Protein AF-A0AAV2QPU8-F1 (afdb_monomer_lite)

Structure (mmCIF, N/CA/C/O backbone):
data_AF-A0AAV2QPU8-F1
#
_entry.id   AF-A0AAV2QPU8-F1
#
loop_
_atom_site.group_PDB
_atom_site.id
_atom_site.type_symbol
_atom_site.label_atom_id
_atom_site.label_alt_id
_atom_site.label_comp_id
_atom_site.label_asym_id
_atom_site.label_entity_id
_atom_site.label_seq_id
_atom_site.pdbx_PDB_ins_code
_atom_site.Cartn_x
_atom_site.Cartn_y
_atom_site.Cartn_z
_atom_site.occupancy
_atom_site.B_iso_or_equiv
_atom_site.auth_seq_id
_atom_site.auth_comp_id
_atom_site.auth_asym_id
_atom_site.auth_atom_id
_atom_site.pdbx_PDB_model_num
ATOM 1 N N . MET A 1 1 ? -15.929 -10.757 19.584 1.00 37.47 1 MET A N 1
ATOM 2 C CA . MET A 1 1 ? -15.180 -11.198 18.389 1.00 37.47 1 MET A CA 1
ATOM 3 C C . MET A 1 1 ? -15.357 -10.108 17.349 1.00 37.47 1 MET A C 1
ATOM 5 O O . MET A 1 1 ? -16.426 -10.026 16.761 1.00 37.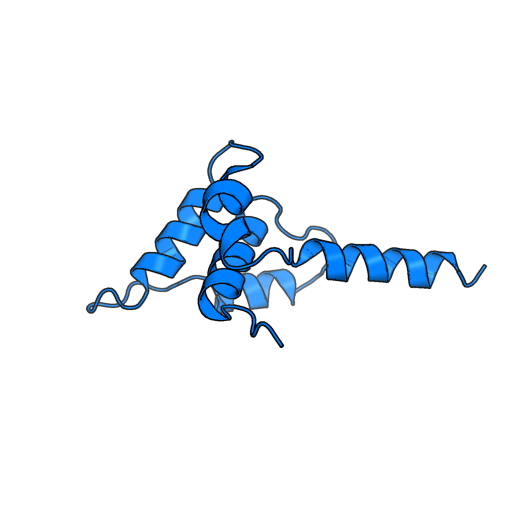47 1 MET A O 1
ATOM 9 N N . TYR A 1 2 ? -14.395 -9.196 17.223 1.00 60.69 2 TYR A N 1
ATOM 10 C CA . TYR A 1 2 ? -14.444 -8.181 16.173 1.00 60.69 2 TYR A CA 1
ATOM 11 C C . TYR A 1 2 ? -13.930 -8.841 14.897 1.00 60.69 2 TYR A C 1
ATOM 13 O O . TYR A 1 2 ? -12.763 -9.214 14.819 1.00 60.69 2 TYR A O 1
ATOM 21 N N . GLY A 1 3 ? -14.838 -9.096 13.956 1.00 66.69 3 GLY A N 1
ATOM 22 C CA . GLY A 1 3 ? -14.457 -9.502 12.610 1.00 66.69 3 GLY A CA 1
ATOM 23 C C . GLY A 1 3 ? -13.684 -8.366 11.954 1.00 66.69 3 GLY A C 1
ATOM 24 O O . GLY A 1 3 ? -14.023 -7.197 12.131 1.00 66.69 3 GLY A O 1
ATOM 25 N N . ILE A 1 4 ? -12.625 -8.709 11.233 1.00 76.31 4 ILE A N 1
ATOM 26 C CA . ILE A 1 4 ? -11.800 -7.734 10.528 1.00 76.31 4 ILE A CA 1
ATOM 27 C C . ILE A 1 4 ? -12.545 -7.334 9.250 1.00 76.31 4 ILE A C 1
ATOM 29 O O . ILE A 1 4 ? -13.153 -8.192 8.600 1.00 76.31 4 ILE A O 1
ATOM 33 N N . ASN A 1 5 ? -12.516 -6.054 8.871 1.00 83.25 5 ASN A N 1
ATOM 34 C CA . ASN A 1 5 ? -13.065 -5.635 7.586 1.00 83.25 5 ASN A CA 1
ATOM 35 C C . ASN A 1 5 ? -12.145 -6.158 6.472 1.00 83.25 5 ASN A C 1
ATOM 37 O O . AS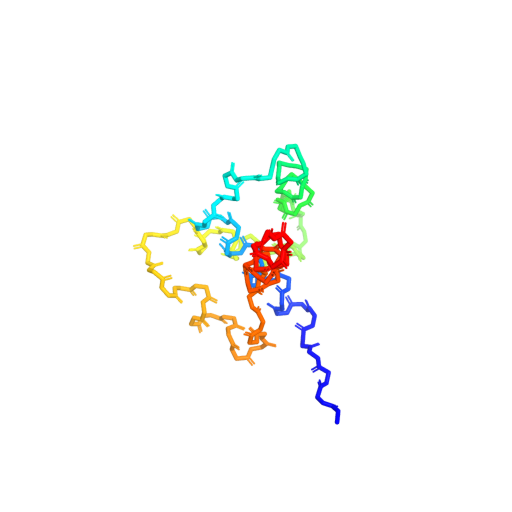N A 1 5 ? -11.123 -5.552 6.160 1.00 83.25 5 ASN A O 1
ATOM 41 N N . GLY A 1 6 ? -12.498 -7.312 5.896 1.00 82.06 6 GLY A N 1
ATOM 42 C CA . GLY A 1 6 ? -11.673 -7.987 4.892 1.00 82.06 6 GLY A CA 1
ATOM 43 C C . GLY A 1 6 ? -11.407 -7.130 3.654 1.00 82.06 6 GLY A C 1
ATOM 44 O O . GLY A 1 6 ? -10.307 -7.177 3.110 1.00 82.06 6 GLY A O 1
ATOM 45 N N . GLN A 1 7 ? -12.369 -6.291 3.255 1.00 86.56 7 GLN A N 1
ATOM 46 C CA . GLN A 1 7 ? -12.173 -5.338 2.165 1.00 86.56 7 GLN A CA 1
ATOM 47 C C . GLN A 1 7 ? -11.159 -4.257 2.560 1.00 86.56 7 GLN A C 1
ATOM 49 O O . GLN A 1 7 ? -10.218 -4.018 1.813 1.00 86.56 7 GLN A O 1
ATOM 54 N N . GLY A 1 8 ? -11.293 -3.662 3.748 1.00 88.88 8 GLY A N 1
ATOM 55 C CA . GLY A 1 8 ? -10.337 -2.679 4.267 1.00 88.88 8 GLY A CA 1
ATOM 56 C C . GLY A 1 8 ? -8.918 -3.241 4.389 1.00 88.88 8 GLY A C 1
ATOM 57 O O . GLY A 1 8 ? -7.956 -2.565 4.035 1.00 88.88 8 GLY A O 1
ATOM 58 N N . CYS A 1 9 ? -8.778 -4.505 4.800 1.00 88.12 9 CYS A N 1
ATOM 59 C CA . CYS A 1 9 ? -7.480 -5.182 4.830 1.00 88.12 9 CYS A CA 1
ATOM 60 C C . CYS A 1 9 ? -6.889 -5.414 3.445 1.00 88.12 9 CYS A C 1
ATOM 62 O O . CYS A 1 9 ? -5.688 -5.237 3.260 1.00 88.12 9 CYS A O 1
ATOM 64 N N . LEU A 1 10 ? -7.715 -5.789 2.469 1.00 86.44 10 LEU A N 1
ATOM 65 C CA . LEU A 1 10 ? -7.254 -5.971 1.098 1.00 86.44 10 LEU A CA 1
ATOM 66 C C . LEU A 1 10 ? -6.799 -4.642 0.474 1.00 86.44 10 LEU A C 1
ATOM 68 O O . LEU A 1 10 ? -5.774 -4.606 -0.200 1.00 86.44 10 LEU A O 1
ATOM 72 N N . LEU A 1 11 ? -7.510 -3.543 0.744 1.00 90.25 11 LEU A N 1
ATOM 73 C CA . LEU A 1 11 ? -7.105 -2.204 0.303 1.00 90.25 11 LEU A CA 1
ATOM 74 C C . LEU A 1 11 ? -5.788 -1.769 0.958 1.00 90.25 11 LEU A C 1
ATOM 76 O O . LEU A 1 11 ? -4.874 -1.331 0.259 1.00 90.25 11 LEU A O 1
ATOM 80 N N . ARG A 1 12 ? -5.651 -1.969 2.275 1.00 90.62 12 ARG A N 1
ATOM 81 C CA . ARG A 1 12 ? -4.401 -1.691 2.991 1.00 90.62 12 ARG A CA 1
ATOM 82 C C . ARG A 1 12 ? -3.228 -2.478 2.412 1.00 90.62 12 ARG A C 1
ATOM 84 O O . ARG A 1 12 ? -2.180 -1.895 2.169 1.00 90.62 12 ARG A O 1
ATOM 91 N N . PHE A 1 13 ? -3.430 -3.768 2.147 1.00 87.06 13 PHE A N 1
ATOM 92 C CA . PHE A 1 13 ? -2.421 -4.642 1.553 1.00 87.06 13 PHE A CA 1
ATOM 93 C C . PHE A 1 13 ? -1.952 -4.143 0.184 1.00 87.06 13 PHE A C 1
ATOM 95 O O . PHE A 1 13 ? -0.753 -4.071 -0.057 1.00 87.06 13 PHE A O 1
ATOM 102 N N . ILE A 1 14 ? -2.877 -3.763 -0.700 1.00 86.38 14 ILE A N 1
ATOM 103 C CA . ILE A 1 14 ? -2.531 -3.244 -2.031 1.00 86.38 14 ILE A CA 1
ATOM 104 C C . ILE A 1 14 ? -1.717 -1.951 -1.920 1.00 86.38 14 ILE A C 1
ATOM 106 O O . ILE A 1 14 ? -0.709 -1.817 -2.608 1.00 86.38 14 ILE A O 1
ATOM 110 N N . CYS A 1 15 ? -2.116 -1.034 -1.036 1.00 89.81 15 CYS A N 1
ATOM 111 C CA . CYS A 1 15 ? -1.378 0.206 -0.790 1.00 89.81 15 CYS A CA 1
ATOM 112 C C . CYS A 1 15 ? 0.043 -0.080 -0.275 1.00 89.81 15 CYS A C 1
ATOM 114 O O . CYS A 1 15 ? 1.033 0.379 -0.844 1.00 89.81 15 CYS A O 1
ATOM 116 N N . GLU A 1 16 ? 0.147 -0.919 0.755 1.00 86.75 16 GLU A N 1
ATOM 117 C CA . GLU A 1 16 ? 1.407 -1.343 1.365 1.00 86.75 16 GLU A CA 1
ATOM 118 C C . GLU A 1 16 ? 2.353 -2.019 0.356 1.00 86.75 16 GLU A C 1
ATOM 120 O O . GLU A 1 16 ? 3.545 -1.713 0.336 1.00 86.75 16 GLU A O 1
ATOM 125 N N . LEU A 1 17 ? 1.823 -2.871 -0.530 1.00 82.88 17 LEU A N 1
ATOM 126 C CA . LEU A 1 17 ? 2.587 -3.528 -1.595 1.00 82.88 17 LEU A CA 1
ATOM 127 C C . LEU A 1 17 ? 3.212 -2.549 -2.593 1.00 82.88 17 LEU A C 1
ATOM 129 O O . LEU A 1 17 ? 4.314 -2.803 -3.076 1.00 82.88 17 LEU A O 1
ATOM 133 N N . GLN A 1 18 ? 2.508 -1.471 -2.949 1.00 84.44 18 GLN A N 1
ATOM 134 C CA . GLN A 1 18 ? 3.049 -0.469 -3.873 1.00 84.44 18 GLN A CA 1
ATOM 135 C C . GLN A 1 18 ? 4.124 0.393 -3.200 1.00 84.44 18 GLN A C 1
ATOM 137 O O . GLN A 1 18 ? 5.108 0.746 -3.850 1.00 84.44 18 GLN A O 1
ATOM 142 N N . LYS A 1 19 ? 3.961 0.681 -1.902 1.00 81.94 19 LYS A N 1
ATOM 1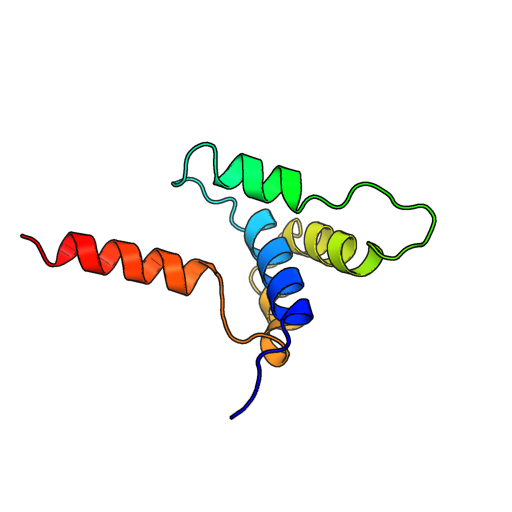43 C CA . LYS A 1 19 ? 4.891 1.502 -1.114 1.00 81.94 19 LYS A CA 1
ATOM 144 C C . LYS A 1 19 ? 6.198 0.770 -0.817 1.00 81.94 19 LYS A C 1
ATOM 146 O O . LYS A 1 19 ? 7.286 1.307 -1.024 1.00 81.94 19 LYS A O 1
ATOM 151 N N . TYR A 1 20 ? 6.084 -0.470 -0.353 1.00 75.44 20 TYR A N 1
ATOM 152 C CA . TYR A 1 20 ? 7.208 -1.338 -0.027 1.00 75.44 20 TYR A CA 1
ATOM 153 C C . TYR A 1 20 ? 7.110 -2.604 -0.880 1.00 75.44 20 TYR A C 1
ATOM 155 O O . TYR A 1 20 ? 6.666 -3.649 -0.392 1.00 75.44 20 TYR A O 1
ATOM 163 N N . PRO A 1 21 ? 7.504 -2.535 -2.167 1.00 64.94 21 PRO A N 1
ATOM 164 C CA . PRO A 1 21 ? 7.529 -3.718 -3.009 1.00 64.94 21 PRO A CA 1
ATOM 165 C C . PRO A 1 21 ? 8.405 -4.770 -2.332 1.00 64.94 21 PRO A C 1
ATOM 167 O O . PRO A 1 21 ? 9.551 -4.499 -1.967 1.00 64.94 21 PRO A O 1
ATOM 170 N N . ILE A 1 22 ? 7.837 -5.956 -2.121 1.00 62.53 22 ILE A N 1
ATOM 171 C CA . ILE A 1 22 ? 8.465 -7.047 -1.378 1.00 62.53 22 ILE A CA 1
ATOM 172 C C . ILE A 1 22 ? 9.719 -7.501 -2.143 1.00 62.53 22 ILE A C 1
ATOM 174 O O . ILE A 1 22 ? 9.631 -8.294 -3.078 1.00 62.53 22 ILE A O 1
ATOM 178 N N . LYS A 1 23 ? 10.895 -6.978 -1.773 1.00 52.91 23 LYS A N 1
ATOM 179 C CA . LYS A 1 23 ? 12.172 -7.274 -2.451 1.00 52.91 23 LYS A CA 1
ATOM 180 C C . LYS A 1 23 ? 12.672 -8.700 -2.198 1.00 52.91 23 LYS A C 1
ATOM 182 O O . LYS A 1 23 ? 13.418 -9.221 -3.021 1.00 52.91 23 LYS A O 1
ATOM 187 N N . ASP A 1 24 ? 12.220 -9.334 -1.116 1.00 54.22 24 ASP A N 1
ATOM 188 C CA . ASP A 1 24 ? 12.762 -10.617 -0.647 1.00 54.22 24 ASP A CA 1
ATOM 189 C C . ASP A 1 24 ? 11.920 -11.852 -1.026 1.00 54.22 24 ASP A C 1
ATOM 191 O O . ASP A 1 24 ? 12.335 -12.981 -0.771 1.00 54.22 24 ASP A O 1
ATOM 195 N N . PHE A 1 25 ? 10.772 -11.685 -1.697 1.00 51.56 25 PHE A N 1
ATOM 196 C CA . PHE A 1 25 ? 9.954 -12.809 -2.174 1.00 51.56 25 PHE A CA 1
ATOM 197 C C . PHE A 1 25 ? 9.815 -12.808 -3.707 1.00 51.56 25 PHE A C 1
ATOM 199 O O . PHE A 1 25 ? 8.927 -12.186 -4.288 1.00 51.56 25 PHE A O 1
ATOM 206 N N . THR A 1 26 ? 10.706 -13.577 -4.343 1.00 62.97 26 THR A N 1
ATOM 207 C CA . THR A 1 26 ? 10.647 -14.134 -5.714 1.00 62.97 26 THR A CA 1
ATOM 208 C C . THR A 1 26 ? 9.219 -14.396 -6.216 1.00 62.97 26 THR A C 1
ATOM 210 O O . THR A 1 26 ? 8.435 -14.901 -5.424 1.00 62.97 26 THR A O 1
ATOM 213 N N . ILE A 1 27 ? 8.927 -14.163 -7.514 1.00 54.59 27 ILE A N 1
ATOM 214 C CA . ILE A 1 27 ? 7.758 -14.554 -8.364 1.00 54.59 27 ILE A CA 1
ATOM 215 C C . ILE A 1 27 ? 6.352 -14.446 -7.733 1.00 54.59 27 ILE A C 1
ATOM 217 O O . ILE A 1 27 ? 5.468 -13.858 -8.337 1.00 54.59 27 ILE A O 1
ATOM 221 N N . ALA A 1 28 ? 6.101 -14.987 -6.543 1.00 53.44 28 ALA A N 1
ATOM 222 C CA . ALA A 1 28 ? 4.878 -14.810 -5.772 1.00 53.44 28 ALA A CA 1
ATOM 223 C C . ALA A 1 28 ? 4.564 -13.332 -5.492 1.00 53.44 28 ALA A C 1
ATOM 225 O O . ALA A 1 28 ? 3.408 -12.953 -5.626 1.00 53.44 28 ALA A O 1
ATOM 226 N N . GLY A 1 29 ? 5.555 -12.483 -5.184 1.00 60.09 29 GLY A N 1
ATOM 227 C CA . GLY A 1 29 ? 5.343 -11.033 -5.053 1.00 60.09 29 GLY A CA 1
ATOM 228 C C . GLY A 1 29 ? 4.854 -10.391 -6.358 1.00 60.09 29 GLY A C 1
ATOM 229 O O . GLY A 1 29 ? 3.889 -9.629 -6.355 1.00 60.09 29 GLY A O 1
ATOM 230 N N . GLU A 1 30 ? 5.445 -10.774 -7.493 1.00 60.25 30 GLU A N 1
ATOM 231 C CA . GLU A 1 30 ? 5.021 -10.328 -8.829 1.00 60.25 30 GLU A CA 1
ATOM 232 C C . GLU A 1 30 ? 3.654 -10.897 -9.237 1.00 60.25 30 GLU A C 1
ATOM 234 O O . GLU A 1 30 ? 2.846 -10.186 -9.831 1.00 60.25 30 GLU A O 1
ATOM 239 N N . ILE A 1 31 ? 3.356 -12.155 -8.895 1.00 63.72 31 ILE A N 1
ATOM 240 C CA . ILE A 1 31 ? 2.060 -12.798 -9.149 1.00 63.72 31 ILE A CA 1
ATOM 241 C C . ILE A 1 31 ? 0.975 -12.139 -8.304 1.00 63.72 31 ILE A C 1
ATOM 243 O O . ILE A 1 31 ? -0.075 -11.814 -8.842 1.00 63.72 31 ILE A O 1
ATOM 247 N N . LEU A 1 32 ? 1.210 -11.917 -7.010 1.00 64.38 32 LEU A N 1
ATOM 248 C CA . LEU A 1 32 ? 0.259 -11.235 -6.134 1.00 64.38 32 LEU A CA 1
ATOM 249 C C . LEU A 1 32 ? 0.037 -9.804 -6.621 1.00 64.38 32 LEU A C 1
ATOM 251 O O . LEU A 1 32 ? -1.109 -9.398 -6.763 1.00 64.38 32 LEU A O 1
ATOM 255 N N . THR A 1 33 ? 1.103 -9.087 -6.984 1.00 63.28 33 THR A N 1
ATOM 256 C CA . THR A 1 33 ? 0.984 -7.754 -7.588 1.00 63.28 33 THR A CA 1
ATOM 257 C C . THR A 1 33 ? 0.140 -7.823 -8.860 1.00 63.28 33 THR A C 1
ATOM 259 O O . THR A 1 33 ? -0.872 -7.151 -8.939 1.00 63.28 33 THR A O 1
ATOM 262 N N . SER A 1 34 ? 0.447 -8.716 -9.803 1.00 65.44 34 SER A N 1
ATOM 263 C CA . SER A 1 34 ? -0.293 -8.879 -11.066 1.00 65.44 34 SER A CA 1
ATOM 264 C C . SER A 1 34 ? -1.760 -9.303 -10.885 1.00 65.44 34 SER A C 1
ATOM 266 O O . SER A 1 34 ? -2.632 -8.848 -11.628 1.00 65.44 34 SER A O 1
ATOM 268 N N . LEU A 1 35 ? -2.052 -10.158 -9.900 1.00 66.44 35 LEU A N 1
ATOM 269 C CA . LEU A 1 35 ? -3.411 -10.593 -9.567 1.00 66.44 35 LEU A CA 1
ATOM 270 C C . LEU A 1 35 ? -4.218 -9.487 -8.887 1.00 66.44 35 LEU A C 1
ATOM 272 O O . LEU A 1 35 ? -5.420 -9.378 -9.130 1.00 66.44 35 LEU A O 1
ATOM 276 N N . PHE A 1 36 ? -3.572 -8.687 -8.040 1.00 64.56 36 PHE A N 1
ATOM 277 C CA . PHE A 1 36 ? -4.224 -7.613 -7.301 1.00 64.56 36 PHE A CA 1
ATOM 278 C C . PHE A 1 36 ? -4.138 -6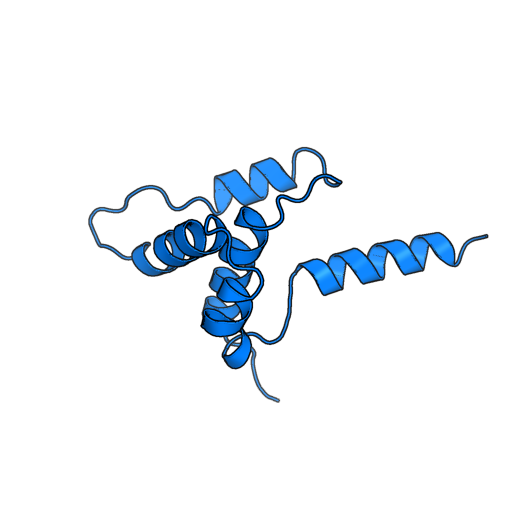.252 -7.993 1.00 64.56 36 PHE A C 1
ATOM 280 O O . PHE A 1 36 ? -4.834 -5.344 -7.551 1.00 64.56 36 PHE A O 1
ATOM 287 N N . THR A 1 37 ? -3.387 -6.107 -9.093 1.00 63.97 37 THR A N 1
ATOM 288 C CA . THR A 1 37 ? -3.418 -4.922 -9.958 1.00 63.97 37 THR A CA 1
ATOM 289 C C . THR A 1 37 ? -4.796 -4.838 -10.618 1.00 63.97 37 THR A C 1
ATOM 291 O O . THR A 1 37 ? -5.125 -5.641 -11.503 1.00 63.97 37 THR A O 1
ATOM 294 N N . PRO A 1 38 ? -5.631 -3.863 -10.233 1.00 56.78 38 PRO A N 1
ATOM 295 C CA . PRO A 1 38 ? -6.970 -3.744 -10.774 1.00 56.78 38 PRO A CA 1
ATOM 296 C C . PRO A 1 38 ? -6.905 -3.291 -12.239 1.00 56.78 38 PRO A C 1
ATOM 298 O O . PRO A 1 38 ? -6.539 -2.156 -12.561 1.00 56.78 38 PRO A O 1
ATOM 301 N N . ARG A 1 39 ? -7.300 -4.170 -13.167 1.00 62.72 39 ARG A N 1
ATOM 302 C CA . ARG A 1 39 ? -7.522 -3.777 -14.569 1.00 62.72 39 ARG A CA 1
ATOM 303 C C . ARG A 1 39 ? -8.787 -2.934 -14.666 1.00 62.72 39 ARG A C 1
ATOM 305 O O . ARG A 1 39 ? -9.761 -3.229 -13.998 1.00 62.72 39 ARG A O 1
ATOM 312 N N . SER A 1 40 ? -8.783 -1.902 -15.510 1.00 55.09 40 SER A N 1
ATOM 313 C CA . SER A 1 40 ? -9.929 -0.999 -15.674 1.00 55.09 40 SER A CA 1
ATOM 314 C C . SER A 1 40 ? -11.219 -1.782 -15.951 1.00 55.09 40 SER A C 1
ATOM 316 O O . SER A 1 40 ? -11.339 -2.445 -16.984 1.00 55.09 40 SER A O 1
ATOM 318 N N . ASP A 1 41 ? -12.176 -1.710 -15.026 1.00 57.78 41 ASP A N 1
ATOM 319 C CA . ASP A 1 41 ? -13.534 -2.179 -15.248 1.00 57.78 41 ASP A CA 1
ATOM 320 C C . ASP A 1 41 ? -14.412 -1.008 -15.701 1.00 57.78 41 ASP A C 1
ATOM 322 O O . ASP A 1 41 ? -14.225 0.142 -15.309 1.00 57.78 41 ASP A O 1
ATOM 326 N N . ARG A 1 42 ? -15.385 -1.289 -16.568 1.00 56.81 42 ARG A N 1
ATOM 327 C CA . ARG A 1 42 ? -16.318 -0.264 -17.062 1.00 56.81 42 ARG A CA 1
ATOM 328 C C . ARG A 1 42 ? -17.345 0.175 -16.009 1.00 56.81 42 ARG A C 1
ATOM 330 O O . ARG A 1 42 ? -18.037 1.160 -16.242 1.00 56.81 42 ARG A O 1
ATOM 337 N N . ASN A 1 43 ? -17.435 -0.531 -14.878 1.00 62.66 43 ASN A N 1
ATOM 338 C CA . ASN A 1 43 ? -18.473 -0.344 -13.862 1.00 62.66 43 ASN A CA 1
ATOM 339 C C . ASN A 1 43 ? -17.954 0.263 -12.545 1.00 62.66 43 ASN A C 1
ATOM 341 O O . ASN A 1 43 ? -18.745 0.437 -11.621 1.00 62.66 43 ASN A O 1
ATOM 345 N N . GLY A 1 44 ? -16.663 0.606 -12.448 1.00 61.72 44 GLY A N 1
ATOM 346 C CA . GLY A 1 44 ? -16.081 1.260 -11.273 1.00 61.72 44 GLY A CA 1
ATOM 347 C C . GLY A 1 44 ? -16.023 0.388 -10.017 1.00 61.72 44 GLY A C 1
ATOM 348 O O . GLY A 1 44 ? -15.701 0.904 -8.949 1.00 61.72 44 GLY A O 1
ATOM 349 N N . ALA A 1 45 ? -16.292 -0.917 -10.118 1.00 65.50 45 ALA A N 1
ATOM 350 C CA . ALA A 1 45 ? -16.202 -1.857 -9.001 1.00 65.50 45 ALA A CA 1
ATOM 351 C C . ALA A 1 45 ? -14.760 -1.994 -8.482 1.00 65.50 45 ALA A C 1
ATOM 353 O O . ALA A 1 45 ? -14.546 -2.451 -7.359 1.00 65.50 45 ALA A O 1
ATOM 354 N N . LEU A 1 46 ? -13.776 -1.572 -9.286 1.00 73.56 46 LEU A N 1
ATOM 355 C CA . LEU A 1 46 ? -12.359 -1.599 -8.942 1.00 73.56 46 LEU A CA 1
ATOM 356 C C . LEU A 1 46 ? -11.785 -0.242 -8.505 1.00 73.56 46 LEU A C 1
ATOM 358 O O . LEU A 1 46 ? -10.585 -0.146 -8.255 1.00 73.56 46 LEU A O 1
ATOM 362 N N . SER A 1 47 ? -12.613 0.802 -8.393 1.00 82.00 47 SER A N 1
ATOM 363 C CA . SER A 1 47 ? -12.153 2.163 -8.081 1.00 82.00 47 SER A CA 1
ATOM 364 C C . SER A 1 47 ? -11.412 2.245 -6.745 1.00 82.00 47 SER A C 1
ATOM 366 O O . SER A 1 47 ? -10.303 2.767 -6.713 1.00 82.00 47 SER A O 1
ATOM 368 N N . ALA A 1 48 ? -11.960 1.642 -5.685 1.00 83.81 48 ALA A N 1
ATOM 369 C CA . ALA A 1 48 ? -11.337 1.615 -4.360 1.00 83.81 48 ALA A CA 1
ATOM 370 C C . ALA A 1 48 ? -9.969 0.909 -4.373 1.00 83.81 48 ALA A C 1
ATOM 372 O O . ALA A 1 48 ? -9.018 1.360 -3.745 1.00 83.81 48 ALA A O 1
ATOM 373 N N . TYR A 1 49 ? -9.842 -0.179 -5.137 1.00 85.62 49 TYR A N 1
ATOM 374 C CA . TYR A 1 49 ? -8.583 -0.917 -5.272 1.00 85.62 49 TYR A CA 1
ATOM 375 C C . TYR A 1 49 ? -7.535 -0.116 -6.050 1.00 85.62 49 TYR A C 1
ATOM 377 O O . TYR A 1 49 ? -6.355 -0.144 -5.713 1.00 85.62 49 TYR A O 1
ATOM 385 N N . ARG A 1 50 ? -7.968 0.626 -7.074 1.00 84.56 50 ARG A N 1
ATOM 386 C CA . ARG A 1 50 ? -7.090 1.500 -7.859 1.00 84.56 50 ARG A CA 1
ATOM 387 C C . ARG A 1 50 ? -6.654 2.730 -7.071 1.00 84.56 50 ARG A C 1
ATOM 389 O O . ARG A 1 50 ? -5.529 3.184 -7.219 1.00 84.56 50 ARG A O 1
ATOM 396 N N . GLU A 1 51 ? -7.530 3.263 -6.229 1.00 90.44 51 GLU A N 1
ATOM 397 C CA . GLU A 1 51 ? -7.181 4.318 -5.281 1.00 90.44 51 GLU A CA 1
ATOM 398 C C . GLU A 1 51 ? -6.115 3.837 -4.294 1.00 90.44 51 GLU A C 1
ATOM 400 O O . GLU A 1 51 ? -5.099 4.506 -4.136 1.00 90.44 51 GLU A O 1
ATOM 405 N N . ALA A 1 52 ? -6.281 2.646 -3.711 1.00 90.00 52 ALA A N 1
ATOM 406 C CA . ALA A 1 52 ? -5.266 2.045 -2.847 1.00 90.00 52 ALA A CA 1
ATOM 407 C C . ALA A 1 52 ? -3.906 1.883 -3.548 1.00 90.00 52 ALA A C 1
ATOM 409 O O . ALA A 1 52 ? -2.877 2.203 -2.957 1.00 90.00 52 ALA A O 1
ATOM 410 N N . GLU A 1 53 ? -3.898 1.439 -4.808 1.00 87.44 53 GLU A N 1
ATOM 411 C CA . GLU A 1 53 ? -2.681 1.346 -5.624 1.00 87.44 53 GLU A CA 1
ATOM 412 C C . GLU A 1 53 ? -2.008 2.718 -5.799 1.00 87.44 53 GLU A C 1
ATOM 414 O O . GLU A 1 53 ? -0.814 2.854 -5.540 1.00 87.44 53 GLU A O 1
ATOM 419 N N . MET A 1 54 ? -2.772 3.743 -6.192 1.00 89.06 54 MET A N 1
ATOM 420 C CA . MET A 1 54 ? -2.242 5.098 -6.392 1.00 89.06 54 MET A CA 1
ATOM 421 C C . MET A 1 54 ? -1.701 5.705 -5.094 1.00 89.06 54 MET A C 1
ATOM 423 O O . MET A 1 54 ? -0.642 6.324 -5.121 1.00 89.06 54 MET A O 1
ATOM 427 N N . LEU A 1 55 ? -2.393 5.510 -3.965 1.00 92.50 55 LEU A N 1
ATOM 428 C CA . LEU A 1 55 ? -1.947 5.994 -2.654 1.00 92.50 55 LEU A CA 1
ATOM 429 C C . LEU A 1 55 ? -0.608 5.372 -2.249 1.00 92.50 55 LEU A C 1
ATOM 431 O O . LEU A 1 55 ? 0.279 6.081 -1.786 1.00 92.50 55 LEU A O 1
ATOM 435 N N . GLY A 1 56 ? -0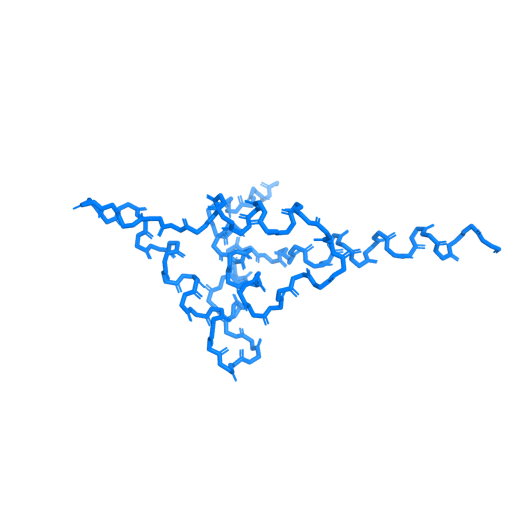.425 4.070 -2.478 1.00 89.00 56 GLY A N 1
ATOM 436 C CA . GLY A 1 56 ? 0.832 3.393 -2.162 1.00 89.00 56 GLY A CA 1
ATOM 437 C C . GLY A 1 56 ? 2.017 3.822 -3.037 1.00 89.00 56 GLY A C 1
ATOM 438 O O . GLY A 1 56 ? 3.163 3.619 -2.652 1.00 89.00 56 GLY A O 1
ATOM 439 N N . GLN A 1 57 ? 1.766 4.449 -4.191 1.00 88.75 57 GLN A N 1
ATOM 440 C CA . GLN A 1 57 ? 2.804 5.024 -5.058 1.00 88.75 57 GLN A CA 1
ATOM 441 C C . GLN A 1 57 ? 3.231 6.438 -4.632 1.00 88.75 57 GLN A C 1
ATOM 443 O O . GLN A 1 57 ? 4.204 6.968 -5.174 1.00 88.75 57 GLN A O 1
ATOM 448 N N . LEU A 1 58 ? 2.518 7.064 -3.689 1.00 90.62 58 LEU A N 1
ATOM 449 C CA . LEU A 1 58 ? 2.884 8.374 -3.159 1.00 90.62 58 LEU A CA 1
ATOM 450 C C . LEU A 1 58 ? 4.101 8.263 -2.235 1.00 90.62 58 LEU A C 1
ATOM 452 O O . LEU A 1 58 ? 4.294 7.274 -1.524 1.00 90.62 58 LEU A O 1
ATOM 456 N N . ASP A 1 59 ? 4.915 9.316 -2.192 1.00 83.94 59 ASP A N 1
ATOM 457 C CA . ASP A 1 59 ? 6.113 9.377 -1.347 1.00 83.94 59 ASP A CA 1
ATOM 458 C C . ASP A 1 59 ? 5.807 9.843 0.094 1.00 83.94 59 ASP A C 1
ATOM 460 O O . ASP A 1 59 ? 6.563 10.580 0.712 1.00 83.94 59 ASP A O 1
ATOM 464 N N . GLU A 1 60 ? 4.664 9.419 0.637 1.00 88.12 60 GLU A N 1
ATOM 465 C CA . GLU A 1 60 ? 4.231 9.696 2.015 1.00 88.12 60 GLU A CA 1
ATOM 466 C C . GLU A 1 60 ? 4.353 8.416 2.856 1.00 88.12 60 GLU A C 1
ATOM 468 O O . GLU A 1 60 ? 3.896 7.361 2.417 1.00 88.12 60 GLU A O 1
ATOM 473 N N . GLU A 1 61 ? 5.038 8.455 4.004 1.00 83.06 61 GLU A N 1
ATOM 474 C CA . GLU A 1 61 ? 5.370 7.245 4.787 1.00 83.06 61 GLU A CA 1
ATOM 475 C C . GLU A 1 61 ? 4.124 6.537 5.345 1.00 83.06 61 GLU A C 1
ATOM 477 O O . GLU A 1 61 ? 3.982 5.327 5.171 1.00 83.06 61 GLU A O 1
ATOM 482 N N . ASP A 1 62 ? 3.182 7.286 5.923 1.00 88.19 62 ASP A N 1
ATOM 483 C CA . ASP A 1 62 ? 2.043 6.726 6.668 1.00 88.19 62 ASP A CA 1
ATOM 484 C C . ASP A 1 62 ? 0.721 6.684 5.881 1.00 88.19 62 ASP A C 1
ATOM 486 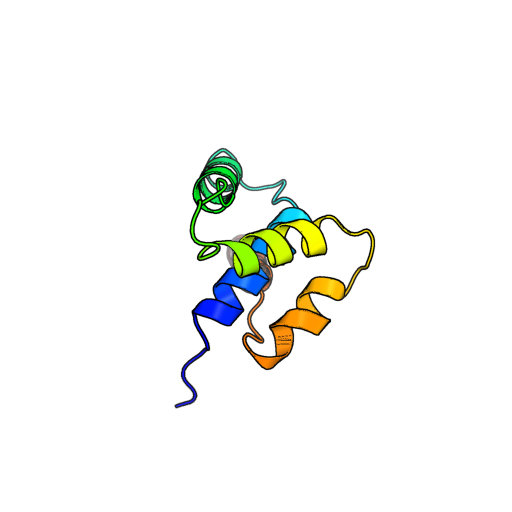O O . ASP A 1 62 ? -0.308 6.256 6.407 1.00 88.19 62 ASP A O 1
ATOM 490 N N . ILE A 1 63 ? 0.729 7.043 4.591 1.00 91.69 63 ILE A N 1
ATOM 491 C CA . ILE A 1 63 ? -0.493 7.227 3.785 1.00 91.69 63 ILE A CA 1
ATOM 492 C C . ILE A 1 63 ? -1.428 6.005 3.790 1.00 91.69 63 ILE A C 1
ATOM 494 O O . ILE A 1 63 ? -2.652 6.136 3.865 1.00 91.69 63 ILE A O 1
ATOM 498 N N . CYS A 1 64 ? -0.868 4.792 3.762 1.00 91.19 64 CYS A N 1
ATOM 499 C CA . CYS A 1 64 ? -1.648 3.554 3.781 1.00 91.19 64 CYS A CA 1
ATOM 500 C C . CYS A 1 64 ? -2.274 3.275 5.154 1.00 91.19 64 CYS A C 1
ATOM 502 O O . CYS A 1 64 ? -3.393 2.755 5.233 1.00 91.19 64 CYS A O 1
ATOM 504 N N . TRP A 1 65 ? -1.565 3.610 6.235 1.00 91.62 65 TRP A N 1
ATOM 505 C CA . TRP A 1 65 ? -2.079 3.476 7.595 1.00 91.62 65 TRP A CA 1
ATOM 506 C C . TRP A 1 65 ? -3.166 4.515 7.868 1.00 91.62 65 TRP A C 1
ATOM 508 O O . TRP A 1 65 ? -4.231 4.160 8.373 1.00 91.62 65 TRP A O 1
ATOM 518 N N . ASP A 1 66 ? -2.950 5.760 7.458 1.00 93.75 66 ASP A N 1
ATOM 519 C CA . ASP A 1 66 ? -3.899 6.850 7.675 1.00 93.75 66 ASP A CA 1
ATOM 520 C C . ASP A 1 66 ? -5.238 6.598 6.971 1.00 93.75 66 ASP A C 1
ATOM 522 O O . ASP A 1 66 ? -6.305 6.851 7.538 1.00 93.75 66 ASP A O 1
ATOM 526 N N . HIS A 1 67 ? -5.205 6.019 5.767 1.00 92.88 67 HIS A N 1
ATOM 527 C CA . HIS A 1 67 ? -6.419 5.703 5.013 1.00 92.88 67 HIS A CA 1
ATOM 528 C C . HIS A 1 67 ? -7.117 4.407 5.457 1.00 92.88 67 HIS A C 1
ATOM 530 O O . HIS A 1 67 ? -8.352 4.345 5.458 1.00 92.88 67 HIS A O 1
ATOM 536 N N . TYR A 1 68 ? -6.370 3.360 5.830 1.00 92.38 68 TYR A N 1
ATOM 537 C CA . TYR A 1 68 ? -6.944 2.016 6.016 1.00 92.38 68 TYR A CA 1
ATOM 538 C C . TYR A 1 68 ? -6.749 1.404 7.412 1.00 92.38 68 TYR A C 1
ATOM 540 O O . TYR A 1 68 ? -7.428 0.427 7.745 1.00 92.38 68 TYR A O 1
ATOM 548 N N . GLY A 1 69 ? -5.894 1.976 8.261 1.00 88.38 69 GLY A N 1
ATOM 549 C CA . GLY A 1 69 ? -5.490 1.422 9.561 1.00 88.38 69 GLY A CA 1
ATOM 550 C C . GLY A 1 69 ? -6.641 1.224 10.551 1.00 88.38 69 GLY A C 1
ATOM 551 O O . GLY A 1 69 ? -6.668 0.240 11.289 1.00 88.38 69 GLY A O 1
ATOM 552 N N . VAL A 1 70 ? -7.657 2.095 10.511 1.00 89.00 70 VAL A N 1
ATOM 553 C CA . VAL A 1 70 ? -8.868 1.964 11.348 1.00 89.00 70 VAL A CA 1
ATOM 554 C C . VAL A 1 70 ? -9.696 0.732 10.962 1.00 89.00 70 VAL A C 1
ATOM 556 O O . VAL A 1 70 ? -10.278 0.074 11.823 1.00 89.00 70 VAL A O 1
ATOM 559 N N . GLN A 1 71 ? -9.759 0.409 9.667 1.00 88.38 71 GLN A N 1
ATOM 560 C CA . GLN A 1 71 ? -10.544 -0.718 9.144 1.00 88.38 71 GLN A CA 1
ATOM 561 C C . GLN A 1 71 ? -9.773 -2.033 9.244 1.00 88.38 71 GLN A C 1
ATOM 563 O O . GLN A 1 71 ? -10.363 -3.097 9.456 1.00 88.38 71 GLN A O 1
ATOM 568 N N . CYS A 1 72 ? -8.455 -1.947 9.084 1.00 88.69 72 CYS A N 1
ATOM 569 C CA . CYS A 1 72 ? -7.547 -3.063 9.190 1.00 88.69 72 CYS A CA 1
ATOM 570 C C . CYS A 1 72 ? -6.283 -2.637 9.934 1.00 88.69 72 CYS A C 1
ATOM 572 O O . CYS A 1 72 ? -5.402 -2.046 9.315 1.00 88.69 72 CYS A O 1
ATOM 574 N N . PRO A 1 73 ? -6.139 -2.972 11.226 1.00 87.00 73 PRO A N 1
ATOM 575 C CA . PRO A 1 73 ? -4.917 -2.691 11.976 1.00 87.00 73 PRO A CA 1
ATOM 576 C C . PRO A 1 73 ? -3.775 -3.660 11.627 1.00 87.00 73 PRO A C 1
ATOM 578 O O . PRO A 1 73 ? -2.629 -3.404 11.986 1.00 87.00 73 PRO A O 1
ATOM 581 N N . LEU A 1 74 ? -4.050 -4.728 10.874 1.00 81.25 74 LEU A N 1
ATOM 582 C CA . LEU A 1 74 ? -3.055 -5.704 10.432 1.00 81.25 74 LEU A CA 1
ATOM 583 C C . LEU A 1 74 ? -2.294 -5.189 9.205 1.00 81.25 74 LEU A C 1
ATOM 585 O O . LEU A 1 74 ? -2.911 -4.880 8.187 1.00 81.25 74 LEU A O 1
ATOM 589 N N . SER A 1 75 ? -0.966 -5.134 9.299 1.00 76.50 75 SER A N 1
ATOM 590 C CA . SER A 1 75 ? -0.103 -4.999 8.125 1.00 76.50 75 SER A CA 1
ATOM 591 C C . SER A 1 75 ? 0.201 -6.385 7.575 1.00 76.50 75 SER A C 1
ATOM 593 O O . SER A 1 75 ? 0.337 -7.342 8.340 1.00 76.50 75 SER A O 1
ATOM 595 N N . VAL A 1 76 ? 0.365 -6.523 6.262 1.00 69.56 76 VAL A N 1
ATOM 596 C CA . VAL A 1 76 ? 0.870 -7.799 5.738 1.00 69.56 76 VAL A CA 1
ATOM 597 C C . VAL A 1 76 ? 2.322 -8.030 6.166 1.00 69.56 76 VAL A C 1
ATOM 599 O O . VAL A 1 76 ? 2.732 -9.167 6.385 1.00 69.56 76 VAL A O 1
ATOM 602 N N . PHE A 1 77 ? 3.089 -6.950 6.344 1.00 68.38 77 PHE A N 1
ATOM 603 C CA . PHE A 1 77 ? 4.503 -7.017 6.690 1.00 68.38 77 PHE A CA 1
ATOM 604 C C . PHE A 1 77 ? 4.735 -7.563 8.096 1.00 68.38 77 PHE A C 1
ATOM 606 O O . PHE A 1 77 ? 5.718 -8.266 8.295 1.00 68.38 77 PHE A O 1
ATOM 613 N N . SER A 1 78 ? 3.802 -7.367 9.037 1.00 68.00 78 SER A N 1
ATOM 614 C CA . SER A 1 78 ? 3.916 -7.981 10.367 1.00 68.00 78 SER A CA 1
ATOM 615 C C . SER A 1 78 ? 3.864 -9.512 10.324 1.00 68.00 78 SER A C 1
ATOM 617 O O . SER A 1 78 ? 4.473 -10.159 11.164 1.00 68.00 78 SER A O 1
ATOM 619 N N . PHE A 1 79 ? 3.197 -10.112 9.331 1.00 63.03 79 PHE A N 1
ATOM 620 C CA . PHE A 1 79 ? 3.209 -11.572 9.164 1.00 63.03 79 PHE A CA 1
ATOM 621 C C . PHE A 1 79 ? 4.518 -12.089 8.557 1.00 63.03 79 PHE A C 1
ATOM 623 O O . PHE A 1 79 ? 4.913 -13.224 8.818 1.00 63.03 79 PHE A O 1
ATOM 630 N N . PHE A 1 80 ? 5.176 -11.277 7.729 1.00 59.81 80 PHE A N 1
ATOM 631 C CA . PHE A 1 80 ? 6.438 -11.648 7.091 1.00 59.81 80 PHE A CA 1
ATOM 632 C C . PHE A 1 80 ? 7.646 -11.416 8.009 1.00 59.81 80 PHE A C 1
ATOM 634 O O . PHE A 1 80 ? 8.585 -12.210 7.967 1.00 59.81 80 PHE A O 1
ATOM 641 N N . ASP A 1 81 ? 7.598 -10.396 8.868 1.00 55.69 81 ASP A N 1
ATOM 642 C CA . ASP A 1 81 ? 8.640 -10.101 9.860 1.00 55.69 81 ASP A CA 1
ATOM 643 C C . ASP A 1 81 ? 8.706 -11.179 10.960 1.00 55.69 81 ASP A C 1
ATOM 645 O O . ASP A 1 81 ? 9.783 -11.674 11.300 1.00 55.69 81 ASP A O 1
ATOM 649 N N . ASP A 1 82 ? 7.551 -11.683 11.414 1.00 51.72 82 ASP A N 1
ATOM 650 C CA . ASP A 1 82 ? 7.505 -12.826 12.337 1.00 51.72 82 ASP A CA 1
ATOM 651 C C . ASP A 1 82 ? 8.148 -14.089 11.732 1.00 51.72 82 ASP A C 1
ATOM 653 O O . ASP A 1 82 ? 8.803 -14.855 12.440 1.00 51.72 82 ASP A O 1
ATOM 657 N N . GLY A 1 83 ? 8.052 -14.280 10.411 1.00 49.84 83 GLY A N 1
ATOM 658 C CA . GLY A 1 83 ? 8.692 -15.383 9.684 1.00 49.84 83 GLY A CA 1
ATOM 659 C C . GLY A 1 83 ? 10.225 -15.386 9.759 1.00 49.84 83 GLY A C 1
ATOM 660 O O . GLY A 1 83 ? 10.830 -16.460 9.776 1.00 49.84 83 GLY A O 1
ATOM 661 N N . GLN A 1 84 ? 10.852 -14.209 9.855 1.00 48.44 84 GLN A N 1
ATOM 662 C CA . GLN A 1 84 ? 12.310 -14.056 9.973 1.00 48.44 84 GLN A CA 1
ATOM 663 C C . GLN A 1 84 ? 12.809 -14.375 11.398 1.00 48.44 84 GLN A C 1
ATOM 665 O O . GLN A 1 84 ? 13.905 -14.921 11.566 1.00 48.44 84 GLN A O 1
ATOM 670 N N . ASN A 1 85 ? 11.984 -14.143 12.428 1.00 45.00 85 ASN A N 1
ATOM 671 C CA . ASN A 1 85 ? 12.300 -14.518 13.814 1.00 45.00 85 ASN A CA 1
ATOM 672 C C . ASN A 1 85 ? 12.227 -16.037 14.069 1.00 45.00 85 ASN A C 1
ATOM 674 O O . ASN A 1 85 ? 12.953 -16.554 14.926 1.00 45.00 85 ASN A O 1
ATOM 678 N N . TYR A 1 86 ? 11.424 -16.784 13.301 1.00 48.84 86 TYR A N 1
ATOM 679 C CA . TYR A 1 86 ? 11.419 -18.254 13.374 1.00 48.84 86 TYR A CA 1
ATOM 680 C C . TYR A 1 86 ? 12.705 -18.877 12.816 1.00 48.84 86 TYR A C 1
ATOM 682 O O . TYR A 1 86 ? 13.177 -19.880 13.354 1.00 48.84 86 TYR A O 1
ATOM 690 N N . THR A 1 87 ? 13.314 -18.281 11.787 1.00 48.84 87 THR A N 1
ATOM 691 C CA . THR A 1 87 ? 14.606 -18.745 11.250 1.00 48.84 87 THR A CA 1
ATOM 692 C C . THR A 1 87 ? 15.799 -18.362 12.125 1.00 48.84 87 THR A C 1
ATOM 694 O O . THR A 1 87 ? 16.793 -19.080 12.125 1.00 48.84 87 THR A O 1
ATOM 697 N N . ALA A 1 88 ? 15.696 -17.291 12.919 1.00 50.00 88 ALA A N 1
ATOM 698 C CA . ALA A 1 88 ? 16.745 -16.879 13.857 1.00 50.00 88 ALA A CA 1
ATOM 699 C C . ALA A 1 88 ? 16.769 -17.689 15.173 1.00 50.00 88 ALA A C 1
ATOM 701 O O . ALA A 1 88 ? 17.723 -17.582 15.936 1.00 50.00 88 ALA A O 1
ATOM 702 N N . SER A 1 89 ? 15.743 -18.508 15.442 1.00 45.75 89 SER A N 1
ATOM 703 C CA . SER A 1 89 ? 15.633 -19.326 16.664 1.00 45.75 89 SER A CA 1
ATOM 704 C C . SER A 1 89 ? 16.109 -20.781 16.492 1.00 45.75 89 SER A C 1
ATOM 706 O O . SER A 1 89 ? 16.027 -21.565 17.437 1.00 45.75 89 SER A O 1
ATOM 708 N N . ILE A 1 90 ? 16.601 -21.159 15.303 1.00 50.09 90 ILE A N 1
ATOM 709 C CA . ILE A 1 90 ? 17.253 -22.458 15.043 1.00 50.09 90 ILE A CA 1
ATOM 710 C C . ILE A 1 90 ? 18.749 -22.238 14.790 1.00 50.09 90 ILE A C 1
ATOM 712 O O . ILE A 1 90 ? 19.280 -22.608 13.740 1.00 50.09 90 ILE A O 1
ATOM 716 N N . GLN A 1 91 ? 19.433 -21.619 15.752 1.00 41.59 91 GLN A N 1
ATOM 717 C CA . GLN A 1 91 ? 20.891 -21.637 15.811 1.00 41.59 91 GLN A CA 1
ATOM 718 C C . GLN A 1 91 ? 21.392 -21.681 17.250 1.00 41.59 91 GLN A C 1
ATOM 720 O O . GLN A 1 91 ? 20.823 -20.959 18.097 1.00 41.59 91 GLN A O 1
#

Organism: Meganyctiphanes norvegica (NCBI:txid48144)

InterPro domains:
  IPR006631 Protein of unknown function DM4/12 [PF07841] (2-72)

pLDDT: mean 72.62, std 15.77, range [37.47, 93.75]

Foldseek 3Di:
DDDALVVLQLLLALLQCLQDVPPPDPPVSVVCNVVLVDDDDPPCPCVSSVVSNVQSPDPDDCSSCVVRCVRPVDYPVVVVVVVVVVVVVPD

Sequence (91 aa):
MYGINGQGCLLRFICELQKYPIKDFTIAGEILTSLFTPRSDRNGALSAYREAEMLGQLDEEDICWDHYGVQCPLSVFSFFDDGQNYTASIQ

Secondary structure (DSSP, 8-state):
-----HHHHHHHHHHHHHHS--TTSTTHHHHHHHHHS----TTSTTHHHHHHHHHHTSS-SSHHHHHHTTT----HHHHHHHHHHHHHT--

Radius of gyration: 14.51 Å; chains: 1; bounding box: 39×32×36 Å